Protein AF-A0A8J4FA69-F1 (afdb_monomer_lite)

Secondary structure (DSSP, 8-state):
-------------------------------GGGTTTT--EEE-TT---SS--GGGGG-TT--EEEEEHHHHHHSPTTHHHHHHHH-TT--EEEEE-SS--HHHHHHHHHHHHHHHTSTT-EEEEE--

Sequence (128 aa):
GNGAASGTGCGAGGGAGGGAGGGAGGGAGGSFSLFSDGLQVLNIAMNRFTMWPQGLLSCTQLRELVVGELLVARAAEGDIERCLGALPRLQRFAVCGDSFEPSAVRNLMALQRAVADKRGLRVDVTGF

pLDDT: mean 73.57, std 20.99, range [33.84, 93.38]

Radius of gyration: 21.73 Å; chains: 1; bounding box: 50×70×35 Å

Organism: NCBI:txid51714

Foldseek 3Di:
DDDDDDDDDDDDDDDDDDDDPDDPPDDPQPQCVVVQVPAAEDAPQPPPDQEARPNLLSNQNYAYYEHELNHLLNYDVCNVLSSVVSHLNHQEYEYEYADHDPSSVVSVVVVVVSCVPPPRHDYHYDYD

Structure (mmCIF, N/CA/C/O backbone):
data_AF-A0A8J4FA69-F1
#
_entry.id   AF-A0A8J4FA69-F1
#
loop_
_atom_site.group_PDB
_atom_site.id
_atom_site.type_symbol
_atom_site.label_atom_id
_atom_site.label_alt_id
_atom_site.label_comp_id
_atom_site.label_asym_id
_atom_site.label_entity_id
_atom_site.label_seq_id
_atom_site.pdbx_PDB_ins_code
_atom_site.Cartn_x
_atom_site.Cartn_y
_atom_site.Cartn_z
_atom_site.occupancy
_atom_site.B_iso_or_equiv
_atom_site.auth_seq_id
_atom_site.auth_comp_id
_atom_site.auth_asym_id
_atom_site.auth_atom_id
_atom_site.pdbx_PDB_model_num
ATOM 1 N N . GLY A 1 1 ? 31.111 47.942 18.225 1.00 43.12 1 GLY A N 1
ATOM 2 C CA . GLY A 1 1 ? 29.692 47.780 18.568 1.00 43.12 1 GLY A CA 1
ATOM 3 C C . GLY A 1 1 ? 29.009 49.095 18.312 1.00 43.12 1 GLY A C 1
ATOM 4 O O . GLY A 1 1 ? 29.472 50.086 18.845 1.00 43.12 1 GLY A O 1
ATOM 5 N N . ASN A 1 2 ? 27.986 49.101 17.467 1.00 38.72 2 ASN A N 1
ATOM 6 C CA . ASN A 1 2 ? 27.087 50.233 17.288 1.00 38.72 2 ASN A CA 1
ATOM 7 C C . ASN A 1 2 ? 25.682 49.653 17.250 1.00 38.72 2 ASN A C 1
ATOM 9 O O . ASN A 1 2 ? 25.382 48.793 16.425 1.00 38.72 2 ASN A O 1
ATOM 13 N N . GLY A 1 3 ? 24.870 50.084 18.202 1.00 38.03 3 GLY A N 1
ATOM 14 C CA . GLY A 1 3 ? 23.450 49.819 18.249 1.00 38.03 3 GLY A CA 1
ATOM 15 C C . GLY A 1 3 ? 22.690 51.134 18.328 1.00 38.03 3 GLY A C 1
ATOM 16 O O . GLY A 1 3 ? 23.240 52.142 18.769 1.00 38.03 3 GLY A O 1
ATOM 17 N N . ALA A 1 4 ? 21.417 51.020 17.956 1.00 44.06 4 ALA A N 1
ATOM 18 C CA . ALA A 1 4 ? 20.251 51.769 18.416 1.00 44.06 4 ALA A CA 1
ATOM 19 C C . ALA A 1 4 ? 19.460 52.543 17.349 1.00 44.06 4 ALA A C 1
ATOM 21 O O . ALA A 1 4 ? 19.985 53.361 16.601 1.00 44.06 4 ALA A O 1
ATOM 22 N N . ALA A 1 5 ? 18.149 52.309 17.490 1.00 41.44 5 ALA A N 1
ATOM 23 C CA . ALA A 1 5 ? 16.976 53.085 17.103 1.00 41.44 5 ALA A CA 1
ATOM 24 C C . ALA A 1 5 ? 16.496 52.988 15.649 1.00 41.44 5 ALA A C 1
ATOM 26 O O . ALA A 1 5 ? 17.291 52.977 14.724 1.00 41.44 5 ALA A O 1
ATOM 27 N N . SER A 1 6 ? 15.200 53.021 15.336 1.00 43.47 6 SER A N 1
ATOM 28 C CA . SER A 1 6 ? 13.898 52.858 16.023 1.00 43.47 6 SER A CA 1
ATOM 29 C C . SER A 1 6 ? 12.883 53.410 15.008 1.00 43.47 6 SER A C 1
ATOM 31 O O . SER A 1 6 ? 13.181 54.431 14.390 1.00 43.47 6 SER A O 1
ATOM 33 N N . GLY A 1 7 ? 11.693 52.819 14.855 1.00 35.34 7 GLY A N 1
ATOM 34 C CA . GLY A 1 7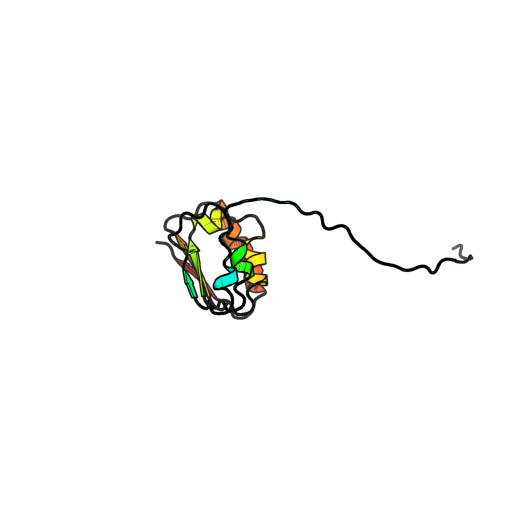 ? 10.583 53.528 14.200 1.00 35.34 7 GLY A CA 1
ATOM 35 C C . GLY A 1 7 ? 9.506 52.664 13.539 1.00 35.34 7 GLY A C 1
ATOM 36 O O . GLY A 1 7 ? 9.672 52.264 12.396 1.00 35.34 7 GLY A O 1
ATOM 37 N N . THR A 1 8 ? 8.427 52.402 14.293 1.00 37.41 8 THR A N 1
ATOM 38 C CA . THR A 1 8 ? 6.984 52.547 13.941 1.00 37.41 8 THR A CA 1
ATOM 39 C C . THR A 1 8 ? 6.581 52.414 12.457 1.00 37.41 8 THR A C 1
ATOM 41 O O . THR A 1 8 ? 7.052 53.174 11.629 1.00 37.41 8 THR A O 1
ATOM 44 N N . GLY A 1 9 ? 5.669 51.546 12.001 1.00 37.00 9 GLY A N 1
ATOM 45 C CA . GLY A 1 9 ? 4.395 51.068 12.556 1.00 37.00 9 GLY A CA 1
ATOM 46 C C . GLY A 1 9 ? 3.230 51.561 11.672 1.00 37.00 9 GLY A C 1
ATOM 47 O O . GLY A 1 9 ? 3.136 52.764 11.480 1.00 37.00 9 GLY A O 1
ATOM 48 N N . CYS A 1 10 ? 2.374 50.674 11.132 1.00 34.84 10 CYS A N 1
ATOM 49 C CA . CYS A 1 10 ? 0.944 50.892 10.790 1.00 34.84 10 CYS A CA 1
ATOM 50 C C . CYS A 1 10 ? 0.347 49.713 9.983 1.00 34.84 10 CYS A C 1
ATOM 52 O O . CYS A 1 10 ? 1.007 49.162 9.110 1.00 34.84 10 CYS A O 1
ATOM 54 N N . GLY A 1 11 ? -0.925 49.371 10.249 1.00 37.50 11 GLY A N 1
ATOM 55 C CA . GLY A 1 11 ? -1.792 48.654 9.299 1.00 37.50 11 GLY A CA 1
ATOM 56 C C . GLY A 1 11 ? -2.504 47.401 9.820 1.00 37.50 11 GLY A C 1
ATOM 57 O O . GLY A 1 11 ? -2.045 46.287 9.600 1.00 37.50 11 GLY A O 1
ATOM 58 N N . ALA A 1 12 ? -3.668 47.583 10.446 1.00 45.06 12 ALA A N 1
ATOM 59 C CA . ALA A 1 12 ? -4.699 46.551 10.565 1.00 45.06 12 ALA A CA 1
ATOM 60 C C . ALA A 1 12 ? -5.542 46.505 9.272 1.00 45.06 12 ALA A C 1
ATOM 62 O O . ALA A 1 12 ? -5.817 47.557 8.698 1.00 45.06 12 ALA A O 1
ATOM 63 N N . GLY A 1 13 ? -6.008 45.326 8.847 1.00 34.66 13 GLY A N 1
ATOM 64 C CA . GLY A 1 13 ? -6.992 45.188 7.763 1.00 34.66 13 GLY A CA 1
ATOM 65 C C . GLY A 1 13 ? -7.145 43.737 7.306 1.00 34.66 13 GLY A C 1
ATOM 66 O O . GLY A 1 13 ? -6.179 43.135 6.857 1.00 34.66 13 GLY A O 1
ATOM 67 N N . GLY A 1 14 ? -8.328 43.150 7.504 1.00 33.84 14 GLY A N 1
ATOM 68 C CA . GLY A 1 14 ? -8.575 41.715 7.344 1.00 33.84 14 GLY A CA 1
ATOM 69 C C . GLY A 1 14 ? -9.049 41.256 5.962 1.00 33.84 14 GLY A C 1
ATOM 70 O O . GLY A 1 14 ? -8.981 41.987 4.984 1.00 33.84 14 GLY A O 1
ATOM 71 N N . GLY A 1 15 ? -9.619 40.045 5.948 1.00 34.16 15 GLY A N 1
ATOM 72 C CA . GLY A 1 15 ? -10.626 39.633 4.965 1.00 34.16 15 GLY A CA 1
ATOM 73 C C . GLY A 1 15 ? -10.165 38.725 3.821 1.00 34.16 15 GLY A C 1
ATOM 74 O O . GLY A 1 15 ? -9.673 39.195 2.811 1.00 34.16 15 GLY A O 1
ATOM 75 N N . ALA A 1 16 ? -10.436 37.428 4.005 1.00 40.03 16 ALA A N 1
ATOM 76 C CA . ALA A 1 16 ? -11.026 36.470 3.061 1.00 40.03 16 ALA A CA 1
ATOM 77 C C . ALA A 1 16 ? -10.589 36.415 1.575 1.00 40.03 16 ALA A C 1
ATOM 79 O O . ALA A 1 16 ? -10.842 37.322 0.795 1.00 40.03 16 ALA A O 1
ATOM 80 N N . GLY A 1 17 ? -10.246 35.191 1.151 1.00 38.19 17 GLY A N 1
ATOM 81 C CA . GLY A 1 17 ? -11.028 34.52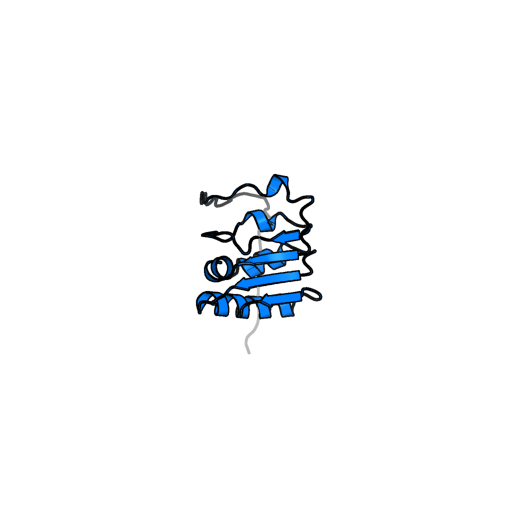7 0.102 1.00 38.19 17 GLY A CA 1
ATOM 82 C C . GLY A 1 17 ? -10.333 34.239 -1.230 1.00 38.19 17 GLY A C 1
ATOM 83 O O . GLY A 1 17 ? -10.019 35.145 -1.985 1.00 38.19 17 GLY A O 1
ATOM 84 N N . GLY A 1 18 ? -10.283 32.947 -1.571 1.00 35.00 18 GLY A N 1
ATOM 85 C CA . GLY A 1 18 ? -10.682 32.480 -2.902 1.00 35.00 18 GL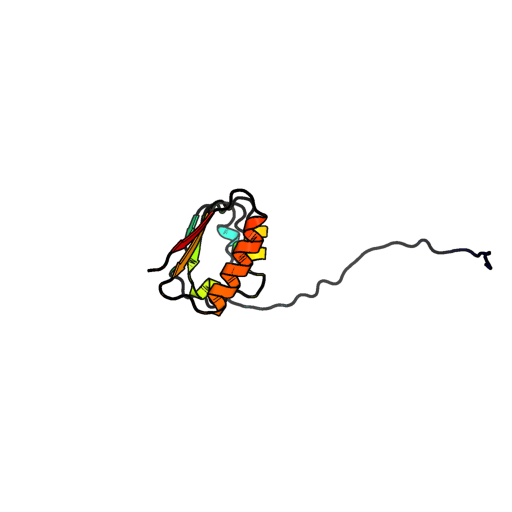Y A CA 1
ATOM 86 C C . GLY A 1 18 ? -9.589 32.347 -3.961 1.00 35.00 18 GLY A C 1
ATOM 87 O O . GLY A 1 18 ? -9.027 33.326 -4.432 1.00 35.00 18 GLY A O 1
ATOM 88 N N . GLY A 1 19 ? -9.378 31.114 -4.424 1.00 35.84 19 GLY A N 1
ATOM 89 C CA . GLY A 1 19 ? -8.621 30.857 -5.647 1.00 35.84 19 GLY A CA 1
ATOM 90 C C . GLY A 1 19 ? -8.270 29.393 -5.853 1.00 35.84 19 GLY A C 1
ATOM 91 O O . GLY A 1 19 ? -7.101 29.060 -6.002 1.00 35.84 19 GLY A O 1
ATOM 92 N N . ALA A 1 20 ? -9.271 28.510 -5.811 1.00 40.06 20 ALA A N 1
ATOM 93 C CA . ALA A 1 20 ? -9.114 27.101 -6.152 1.00 40.06 20 ALA A CA 1
ATOM 94 C C . ALA A 1 20 ? -8.642 26.955 -7.612 1.00 40.06 20 ALA A C 1
ATOM 96 O O . ALA A 1 20 ? -9.397 27.219 -8.547 1.00 40.06 20 ALA A O 1
ATOM 97 N N . GLY A 1 21 ? -7.398 26.516 -7.806 1.00 36.06 21 GLY A N 1
ATOM 98 C CA . GLY A 1 21 ? -6.897 26.046 -9.095 1.00 36.06 21 GLY A CA 1
ATOM 99 C C . GLY A 1 21 ? -7.484 24.672 -9.401 1.00 36.06 21 GLY A C 1
ATOM 100 O O . GLY A 1 21 ? -6.899 23.650 -9.055 1.00 36.06 21 GLY A O 1
ATOM 101 N N . GLY A 1 22 ? -8.671 24.655 -10.007 1.00 41.50 22 GLY A N 1
ATOM 102 C CA . GLY A 1 22 ? -9.308 23.453 -10.532 1.00 41.50 22 GLY A CA 1
ATOM 103 C C . GLY A 1 22 ? -8.568 22.939 -11.764 1.00 41.50 22 GLY A C 1
ATOM 104 O O . GLY A 1 22 ? -8.824 23.381 -12.879 1.00 41.50 22 GLY A O 1
ATOM 105 N N . GLY A 1 23 ? -7.659 21.987 -11.563 1.00 37.69 23 GLY A N 1
ATOM 106 C CA . GLY A 1 23 ? -7.127 21.142 -12.628 1.00 37.69 23 GLY A CA 1
ATOM 107 C C . GLY A 1 23 ? -8.068 19.966 -12.874 1.00 37.69 23 GLY A C 1
ATOM 108 O O . GLY A 1 23 ? -7.989 18.952 -12.184 1.00 37.69 23 GLY A O 1
ATOM 109 N N . ALA A 1 24 ? -8.970 20.101 -13.846 1.00 41.72 24 ALA A N 1
ATOM 110 C CA . ALA A 1 24 ? -9.805 19.012 -14.341 1.00 41.72 24 ALA A CA 1
ATOM 111 C C . ALA A 1 24 ? -8.955 18.030 -15.170 1.00 41.72 24 ALA A C 1
ATOM 113 O O . ALA A 1 24 ? -8.868 18.129 -16.390 1.00 41.72 24 ALA A O 1
ATOM 114 N N . GLY A 1 25 ? -8.310 17.081 -14.492 1.00 36.34 25 GLY A N 1
ATOM 115 C CA . GLY A 1 25 ? -7.733 15.886 -15.102 1.00 36.34 25 GLY A CA 1
ATOM 116 C C . GLY A 1 25 ? -8.767 14.765 -15.114 1.00 36.34 25 GLY A C 1
ATOM 117 O O . GLY A 1 25 ? -8.858 13.991 -14.165 1.00 36.34 25 GLY A O 1
ATOM 118 N N . GLY A 1 26 ? -9.581 14.700 -16.169 1.00 40.78 26 GLY A N 1
ATOM 119 C CA . GLY A 1 26 ? -10.490 13.584 -16.413 1.00 40.78 26 GLY A CA 1
ATOM 120 C C . GLY A 1 26 ? -9.702 12.315 -16.730 1.00 40.78 26 GLY A C 1
ATOM 121 O O . GLY A 1 26 ? -9.211 12.148 -17.841 1.00 40.78 26 GLY A O 1
ATOM 122 N N . GLY A 1 27 ? -9.581 11.418 -15.756 1.00 37.44 27 GLY A N 1
ATOM 123 C CA . GLY A 1 27 ? -8.985 10.099 -15.939 1.00 37.44 27 GLY A CA 1
ATOM 124 C C . GLY A 1 27 ? -9.773 9.073 -15.146 1.00 37.44 27 GLY A C 1
ATOM 125 O O . GLY A 1 27 ? -9.599 8.999 -13.939 1.00 37.44 27 GLY A O 1
ATOM 126 N N . ALA A 1 28 ? -10.680 8.359 -15.826 1.00 39.38 28 ALA A N 1
ATOM 127 C CA . ALA A 1 28 ? -11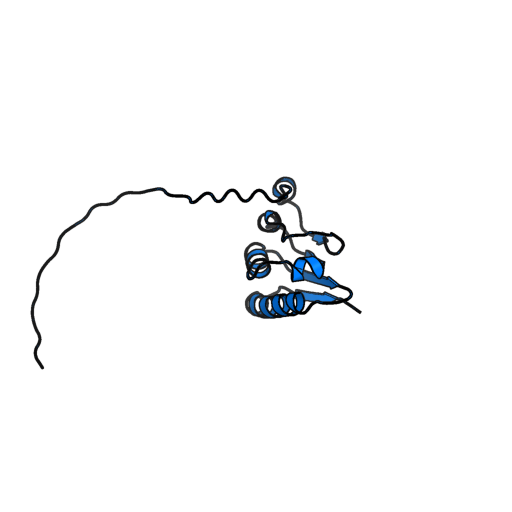.324 7.097 -15.431 1.00 39.38 28 ALA A CA 1
ATOM 128 C C . ALA A 1 28 ? -11.456 6.825 -13.911 1.00 39.38 28 ALA A C 1
ATOM 130 O O . ALA A 1 28 ? -11.128 5.747 -13.422 1.00 39.38 28 ALA A O 1
ATOM 131 N N . GLY A 1 29 ? -11.928 7.805 -13.142 1.00 40.47 29 GLY A N 1
ATOM 132 C CA . GLY A 1 29 ? -12.103 7.697 -11.700 1.00 40.47 29 GLY A CA 1
ATOM 133 C C . GLY A 1 29 ? -13.512 7.223 -11.407 1.00 40.47 29 GLY A C 1
ATOM 134 O O . GLY A 1 29 ? -14.364 8.040 -11.071 1.00 40.47 29 GLY A O 1
ATOM 135 N N . GLY A 1 30 ? -13.777 5.925 -11.575 1.00 48.66 30 GLY A N 1
ATOM 136 C CA . GLY A 1 30 ? -15.013 5.332 -11.069 1.00 48.66 30 GLY A CA 1
ATOM 137 C C . GLY A 1 30 ? -15.187 5.747 -9.607 1.00 48.66 30 GLY A C 1
ATOM 138 O O . GLY A 1 30 ? -14.299 5.513 -8.787 1.00 48.66 30 GLY A O 1
ATOM 139 N N . SER A 1 31 ? -16.272 6.457 -9.303 1.00 52.19 31 SER A N 1
ATOM 140 C CA . SER A 1 31 ? -16.540 6.992 -7.973 1.00 52.19 31 SER A CA 1
ATOM 141 C C . SER A 1 31 ? -16.694 5.849 -6.970 1.00 52.19 31 SER A C 1
ATOM 143 O O . SER A 1 31 ? -17.774 5.288 -6.807 1.00 52.19 31 SER A O 1
ATOM 145 N N . PHE A 1 32 ? -15.617 5.529 -6.249 1.00 55.31 32 PHE A N 1
ATOM 146 C CA . PHE A 1 32 ? -15.659 4.646 -5.078 1.00 55.31 32 PHE A CA 1
ATOM 147 C C . PHE A 1 32 ? -16.497 5.240 -3.927 1.00 55.31 32 PHE A C 1
ATOM 149 O O . PHE A 1 32 ? -16.754 4.556 -2.940 1.00 55.31 32 PHE A O 1
ATOM 156 N N . SER A 1 33 ? -16.978 6.480 -4.076 1.00 55.38 33 SER A N 1
ATOM 157 C CA . SER A 1 33 ? -17.821 7.223 -3.134 1.00 55.38 33 SER A CA 1
ATOM 158 C C . SER A 1 33 ? -19.098 6.484 -2.720 1.00 55.38 33 SER A C 1
ATOM 160 O O . SER A 1 33 ? -19.611 6.720 -1.635 1.00 55.38 33 SER A O 1
ATOM 162 N N . LEU A 1 34 ? -19.626 5.598 -3.573 1.00 56.22 34 LEU A N 1
ATOM 163 C CA . LEU A 1 34 ? -20.830 4.815 -3.261 1.00 56.22 34 LEU A CA 1
ATOM 164 C C . LEU A 1 34 ? -20.554 3.629 -2.324 1.00 56.22 34 LEU A C 1
ATOM 166 O O . LEU A 1 34 ? -21.472 3.139 -1.675 1.00 56.22 34 LEU A O 1
ATOM 170 N N . PHE A 1 35 ? -19.303 3.170 -2.242 1.00 60.25 35 PHE A N 1
ATOM 171 C CA . PHE A 1 35 ? -18.915 1.988 -1.464 1.00 60.25 35 PHE A CA 1
ATOM 172 C C . PHE A 1 35 ? -17.982 2.329 -0.293 1.00 60.25 35 PHE A C 1
ATOM 174 O O . PHE A 1 35 ? -17.703 1.476 0.550 1.00 60.25 35 PHE A O 1
ATOM 181 N N . SER A 1 36 ? -17.510 3.574 -0.210 1.00 63.94 36 SER A N 1
ATOM 182 C CA . SER A 1 36 ? -16.493 4.017 0.746 1.00 63.94 36 SER A CA 1
ATOM 183 C C . SER A 1 36 ? -16.890 3.891 2.217 1.00 63.94 36 SER A C 1
ATOM 185 O O . SER A 1 36 ? -16.008 3.683 3.049 1.00 63.94 36 SER A O 1
ATOM 187 N N . ASP A 1 37 ? -18.184 3.971 2.542 1.00 66.00 37 ASP A N 1
ATOM 188 C CA . ASP A 1 37 ? -18.666 3.931 3.933 1.00 66.00 37 ASP A CA 1
ATOM 189 C C . ASP A 1 37 ? -18.673 2.528 4.560 1.00 66.00 37 ASP A C 1
ATOM 191 O O . ASP A 1 37 ? -18.764 2.393 5.779 1.00 66.00 37 ASP A O 1
ATOM 195 N N . GLY A 1 38 ? -18.544 1.469 3.756 1.00 77.19 38 GLY A N 1
ATOM 196 C CA . GLY A 1 38 ? -18.599 0.085 4.246 1.00 77.19 38 GLY A CA 1
ATOM 197 C C . GLY A 1 38 ? -17.431 -0.798 3.822 1.00 77.19 38 GLY A C 1
ATOM 198 O O . GLY A 1 38 ? -17.304 -1.918 4.318 1.00 77.19 38 GLY A O 1
ATOM 199 N N . LEU A 1 39 ? -16.579 -0.329 2.910 1.00 84.50 39 LEU A N 1
ATOM 200 C CA . LEU A 1 39 ? -15.526 -1.154 2.333 1.00 84.50 39 LEU A CA 1
ATOM 201 C C . LEU A 1 39 ? -14.398 -1.386 3.345 1.00 84.50 39 LEU A C 1
ATOM 203 O O . LEU A 1 39 ? -13.638 -0.475 3.659 1.00 84.50 39 LEU A O 1
ATOM 207 N N . GLN A 1 40 ? -14.290 -2.618 3.845 1.00 90.50 40 GLN A N 1
ATOM 208 C CA . GLN A 1 40 ? -13.248 -3.021 4.799 1.00 90.50 40 GLN A CA 1
ATOM 209 C C . GLN A 1 40 ? -12.096 -3.776 4.138 1.00 90.50 40 GLN A C 1
ATOM 211 O O . GLN A 1 40 ? -10.953 -3.636 4.562 1.00 90.50 40 GLN A O 1
ATOM 216 N N . VAL A 1 41 ? -12.383 -4.570 3.111 1.00 91.38 41 VAL A N 1
ATOM 217 C CA . VAL A 1 41 ? -11.391 -5.379 2.401 1.00 91.38 41 VAL A CA 1
ATOM 218 C C . VAL A 1 41 ? -11.527 -5.079 0.921 1.00 91.38 41 VAL A C 1
ATOM 220 O O . VAL A 1 41 ? -12.616 -5.207 0.362 1.00 91.38 41 VAL A O 1
ATOM 223 N N . LEU A 1 42 ? -10.430 -4.674 0.293 1.00 89.94 42 LEU A N 1
ATOM 224 C CA . LEU A 1 42 ? -10.374 -4.428 -1.138 1.00 89.94 42 LEU A CA 1
ATOM 225 C C . LEU A 1 42 ? -9.186 -5.165 -1.732 1.00 89.94 42 LEU A C 1
ATOM 227 O O . LEU A 1 42 ? -8.038 -4.892 -1.390 1.00 89.94 42 LEU A O 1
ATOM 231 N N . ASN A 1 43 ? -9.476 -6.067 -2.661 1.00 90.31 43 ASN A N 1
ATOM 232 C CA . ASN A 1 43 ? -8.464 -6.740 -3.450 1.00 90.31 43 ASN A CA 1
ATOM 233 C C . ASN A 1 43 ? -8.586 -6.311 -4.909 1.00 90.31 43 ASN A C 1
ATOM 235 O O . ASN A 1 43 ? -9.577 -6.600 -5.577 1.00 90.31 43 ASN A O 1
ATOM 239 N N . ILE A 1 44 ? -7.559 -5.618 -5.387 1.00 87.94 44 ILE A N 1
ATOM 240 C CA . ILE A 1 44 ? -7.417 -5.194 -6.774 1.00 87.94 44 ILE A CA 1
ATOM 241 C C . ILE A 1 44 ? -6.122 -5.705 -7.413 1.00 87.94 44 ILE A C 1
ATOM 243 O O . ILE A 1 44 ? -5.698 -5.168 -8.434 1.00 87.94 44 ILE A O 1
ATOM 247 N N . ALA A 1 45 ? -5.525 -6.763 -6.854 1.00 85.62 45 ALA A N 1
ATOM 248 C CA . ALA A 1 45 ? -4.260 -7.336 -7.311 1.00 85.62 45 ALA A CA 1
ATOM 249 C C . ALA A 1 45 ? -4.235 -7.682 -8.803 1.00 85.62 45 ALA A C 1
ATOM 251 O O . ALA A 1 45 ? -3.264 -7.397 -9.494 1.00 85.62 45 ALA A O 1
ATOM 252 N N . MET A 1 46 ? -5.328 -8.254 -9.309 1.00 80.06 46 MET A N 1
ATOM 253 C CA . MET A 1 46 ? -5.413 -8.739 -10.689 1.00 80.06 46 MET A CA 1
ATOM 254 C C . MET A 1 46 ? -5.985 -7.715 -11.676 1.00 80.06 46 MET A C 1
ATOM 256 O O . MET A 1 46 ? -6.250 -8.045 -12.832 1.00 80.06 46 MET A O 1
ATOM 260 N N . ASN A 1 47 ? -6.205 -6.471 -11.246 1.00 78.88 47 ASN A N 1
ATOM 261 C CA . ASN A 1 47 ? -6.730 -5.450 -12.141 1.00 78.88 47 ASN A CA 1
ATOM 262 C C . ASN A 1 47 ? -5.612 -4.815 -12.965 1.00 78.88 47 ASN A C 1
ATOM 264 O O . ASN A 1 47 ? -4.562 -4.436 -12.452 1.00 78.88 47 ASN A O 1
ATOM 268 N N . ARG A 1 48 ? -5.885 -4.602 -14.255 1.00 76.00 48 ARG A N 1
ATOM 269 C CA . ARG A 1 48 ? -4.991 -3.880 -15.172 1.00 76.00 48 ARG A CA 1
ATOM 270 C C . ARG A 1 48 ? -5.172 -2.370 -15.052 1.00 76.00 48 ARG A C 1
ATOM 272 O O . ARG A 1 48 ? -5.372 -1.678 -16.050 1.00 76.00 48 ARG A O 1
ATOM 279 N N . PHE A 1 49 ? -5.151 -1.864 -13.823 1.00 77.69 49 PHE A N 1
ATOM 280 C CA . PHE A 1 49 ? -5.228 -0.430 -13.598 1.00 77.69 49 PHE A CA 1
ATOM 281 C C . PHE A 1 49 ? -4.009 0.246 -14.217 1.00 77.69 49 PHE A C 1
ATOM 283 O O . PHE A 1 49 ? -2.863 -0.114 -13.959 1.00 77.69 49 PHE A O 1
ATOM 290 N N . THR A 1 50 ? -4.272 1.232 -15.066 1.00 77.31 50 THR A N 1
ATOM 291 C CA . THR A 1 50 ? -3.222 2.017 -15.714 1.00 77.31 50 THR A CA 1
ATOM 292 C C . THR A 1 50 ? -2.719 3.151 -14.829 1.00 77.31 50 THR A C 1
ATOM 294 O O . THR A 1 50 ? -1.676 3.716 -15.139 1.00 77.31 50 THR A O 1
ATOM 297 N N . MET A 1 51 ? -3.448 3.475 -13.757 1.00 80.88 51 MET A N 1
ATOM 298 C CA . MET A 1 51 ? -3.192 4.586 -12.841 1.00 80.88 51 MET A CA 1
ATOM 299 C C . MET A 1 51 ? -3.727 4.279 -11.438 1.00 80.88 51 MET A C 1
ATOM 301 O O . MET A 1 51 ? -4.671 3.497 -11.294 1.00 80.88 51 MET A O 1
ATOM 305 N N . TRP A 1 52 ? -3.149 4.923 -10.419 1.00 83.94 52 TRP A N 1
ATOM 306 C CA . TRP A 1 52 ? -3.604 4.795 -9.036 1.00 83.94 52 TRP A CA 1
ATOM 307 C C . TRP A 1 52 ? -5.038 5.335 -8.875 1.00 83.94 52 TRP A C 1
ATOM 309 O O . TRP A 1 52 ? -5.290 6.505 -9.191 1.00 83.94 52 TRP A O 1
ATOM 319 N N . PRO A 1 53 ? -6.002 4.524 -8.398 1.00 82.56 53 PRO A N 1
ATOM 320 C CA . PRO A 1 53 ? -7.382 4.968 -8.279 1.00 82.56 53 PRO A CA 1
ATOM 321 C C . PRO A 1 53 ? -7.531 5.960 -7.121 1.00 82.56 53 PRO A C 1
ATOM 323 O O . PRO A 1 53 ? -7.540 5.589 -5.950 1.00 82.56 53 PRO A O 1
ATOM 326 N N . GLN A 1 54 ? -7.713 7.239 -7.459 1.00 81.75 54 GLN A N 1
ATOM 327 C CA . GLN A 1 54 ? -7.850 8.332 -6.486 1.00 81.75 54 GLN A CA 1
ATOM 328 C C . GLN A 1 54 ? -9.047 8.149 -5.538 1.00 81.75 54 GLN A C 1
ATOM 330 O O . GLN A 1 54 ? -9.019 8.622 -4.406 1.00 81.75 54 GLN A O 1
ATOM 335 N N . GLY A 1 55 ? -10.080 7.407 -5.951 1.00 81.94 55 GLY A N 1
ATOM 336 C CA . GLY A 1 55 ? -11.218 7.098 -5.082 1.00 81.94 55 GLY A CA 1
ATOM 337 C C . GLY A 1 55 ? -10.887 6.176 -3.899 1.00 81.94 55 GLY A C 1
ATOM 338 O O . GLY A 1 55 ? -11.665 6.141 -2.950 1.00 81.94 55 GLY A O 1
ATOM 339 N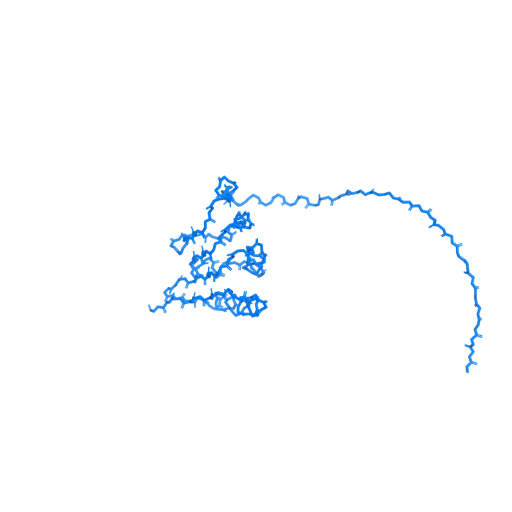 N . LEU A 1 56 ? -9.724 5.503 -3.885 1.00 83.19 56 LEU A N 1
ATOM 340 C CA . LEU A 1 56 ? -9.248 4.769 -2.701 1.00 83.19 56 LEU A CA 1
ATOM 341 C C . LEU A 1 56 ? -9.089 5.678 -1.483 1.00 83.19 56 LEU A C 1
ATOM 343 O O . LEU A 1 56 ? -9.282 5.231 -0.357 1.00 83.19 56 LEU A O 1
ATOM 347 N N . LEU A 1 57 ? -8.772 6.957 -1.705 1.00 84.62 57 LEU A N 1
ATOM 348 C CA . LEU A 1 57 ? -8.604 7.946 -0.640 1.00 84.62 57 LEU A CA 1
ATOM 349 C C . LEU A 1 57 ? -9.893 8.160 0.164 1.00 84.62 57 LEU A C 1
ATOM 351 O O . LEU A 1 57 ? -9.836 8.575 1.317 1.00 84.62 57 LEU A O 1
ATOM 355 N N . SER A 1 58 ? -11.055 7.865 -0.424 1.00 84.19 58 SER A N 1
ATOM 356 C CA . SER A 1 58 ? -12.352 8.002 0.239 1.00 84.19 58 SER A CA 1
ATOM 357 C C . SER A 1 58 ? -12.706 6.799 1.121 1.00 84.19 58 SER A C 1
ATOM 359 O O . SER A 1 58 ? -13.593 6.913 1.963 1.00 84.19 58 SER A O 1
ATOM 361 N N . CYS A 1 59 ? -12.027 5.654 0.984 1.00 87.00 59 CYS A N 1
ATOM 362 C CA . CYS A 1 59 ? -12.346 4.407 1.689 1.00 87.00 59 CYS A CA 1
ATOM 363 C C . CYS A 1 59 ? -11.846 4.395 3.147 1.00 87.00 59 CYS A C 1
ATOM 365 O O . CYS A 1 59 ? -11.074 3.531 3.546 1.00 87.00 59 CYS A O 1
ATOM 367 N N . THR A 1 60 ? -12.295 5.330 3.984 1.00 86.94 60 THR A N 1
ATOM 368 C CA . THR A 1 60 ? -11.790 5.510 5.365 1.00 86.94 60 THR A CA 1
ATOM 369 C C . THR A 1 60 ? -11.970 4.293 6.288 1.00 86.94 60 THR A C 1
ATOM 371 O O . THR A 1 60 ? -11.271 4.173 7.299 1.00 86.94 60 THR A O 1
ATOM 374 N N . GLN A 1 61 ? -12.881 3.377 5.942 1.00 89.38 61 GLN A N 1
ATOM 375 C CA . GLN A 1 61 ? -13.150 2.137 6.679 1.00 89.38 61 GLN A CA 1
ATOM 376 C C . GLN A 1 61 ? -12.267 0.954 6.263 1.00 89.38 61 GLN A C 1
ATOM 378 O O . GLN A 1 61 ? -12.360 -0.115 6.876 1.00 89.38 61 GLN A O 1
ATOM 383 N N . LEU A 1 62 ? -11.402 1.135 5.262 1.00 91.25 62 LEU A N 1
ATOM 384 C CA . LEU A 1 62 ? -10.583 0.063 4.718 1.00 91.25 62 LEU A CA 1
ATOM 385 C C . LEU A 1 62 ? -9.565 -0.427 5.752 1.00 91.25 62 LEU A C 1
ATOM 387 O O . LEU A 1 62 ? -8.805 0.353 6.324 1.00 91.25 62 LEU A O 1
ATOM 391 N N . ARG A 1 63 ? -9.555 -1.741 5.972 1.00 92.69 63 ARG A N 1
ATOM 392 C CA . ARG A 1 63 ? -8.649 -2.469 6.868 1.00 92.69 63 ARG A CA 1
ATOM 393 C C . ARG A 1 63 ? -7.608 -3.261 6.098 1.00 92.69 63 ARG A C 1
ATOM 395 O O . ARG A 1 63 ? -6.466 -3.332 6.545 1.00 92.69 63 ARG A O 1
ATOM 402 N N . GLU A 1 64 ? -7.993 -3.816 4.956 1.00 93.38 64 GLU A N 1
ATOM 403 C CA . GLU A 1 64 ? -7.123 -4.616 4.104 1.00 93.38 64 GLU A CA 1
ATOM 404 C C . GLU A 1 64 ? -7.180 -4.116 2.663 1.00 93.38 64 GLU A C 1
ATOM 406 O O . GLU A 1 64 ? -8.255 -4.008 2.069 1.00 93.38 64 GLU A O 1
ATOM 411 N N . LEU A 1 65 ? -6.008 -3.806 2.116 1.00 92.25 65 LEU A N 1
ATOM 412 C CA . LEU A 1 65 ? -5.827 -3.381 0.735 1.00 92.25 65 LEU A CA 1
ATOM 413 C C . LEU A 1 65 ? -4.806 -4.293 0.070 1.00 92.25 65 LEU A C 1
ATOM 415 O O . LEU A 1 65 ? -3.647 -4.312 0.474 1.00 92.25 65 LEU A O 1
ATOM 419 N N . VAL A 1 66 ? -5.232 -5.020 -0.955 1.00 92.06 66 VAL A N 1
ATOM 420 C CA . VAL A 1 66 ? -4.360 -5.856 -1.780 1.00 92.06 66 VAL A CA 1
ATOM 421 C C . VAL A 1 66 ? -4.267 -5.233 -3.167 1.00 92.06 66 VAL A C 1
ATOM 423 O O . VAL A 1 66 ? -5.288 -5.030 -3.826 1.00 92.06 66 VAL A O 1
ATOM 426 N N . VAL A 1 67 ? -3.055 -4.917 -3.613 1.00 92.12 67 VAL A N 1
ATOM 427 C CA . VAL A 1 67 ? -2.781 -4.294 -4.915 1.00 92.12 67 VAL A CA 1
ATOM 428 C C . VAL A 1 67 ? -1.800 -5.122 -5.733 1.00 92.12 67 VAL A C 1
ATOM 430 O O . VAL A 1 67 ? -1.055 -5.937 -5.197 1.00 92.12 67 VAL A O 1
ATOM 433 N N . GLY A 1 68 ? -1.822 -4.924 -7.048 1.00 90.56 68 GLY A N 1
ATOM 434 C CA . GLY A 1 68 ? -0.938 -5.628 -7.972 1.00 90.56 68 GLY A CA 1
ATOM 435 C C . GLY A 1 68 ? 0.377 -4.881 -8.157 1.00 90.56 68 GLY A C 1
ATOM 436 O O . GLY A 1 68 ? 0.404 -3.651 -8.061 1.00 90.56 68 GLY A O 1
ATOM 437 N N . GLU A 1 69 ? 1.449 -5.595 -8.498 1.00 88.38 69 GLU A N 1
ATOM 438 C CA . GLU A 1 69 ? 2.764 -5.007 -8.791 1.00 88.38 69 GLU A CA 1
ATOM 439 C C . GLU A 1 69 ? 2.685 -3.900 -9.845 1.00 88.38 69 GLU A C 1
ATOM 441 O O . GLU A 1 69 ? 3.320 -2.863 -9.691 1.00 88.38 69 GLU A O 1
ATOM 446 N N . LEU A 1 70 ? 1.857 -4.079 -10.881 1.00 87.00 70 LEU A N 1
ATOM 447 C CA . LEU A 1 70 ? 1.740 -3.135 -11.990 1.00 87.00 70 LEU A CA 1
ATOM 448 C C . LEU A 1 70 ? 1.126 -1.817 -11.528 1.00 87.00 70 LEU A C 1
ATOM 450 O O . LEU A 1 70 ? 1.511 -0.749 -12.000 1.00 87.00 70 LEU A O 1
ATOM 454 N N . LEU A 1 71 ? 0.187 -1.888 -10.584 1.00 89.06 71 LEU A N 1
ATOM 455 C CA . LEU A 1 71 ? -0.414 -0.702 -9.996 1.00 89.06 71 LEU A CA 1
ATOM 456 C C . LEU A 1 71 ? 0.601 0.043 -9.127 1.00 89.06 71 LEU A C 1
ATOM 458 O O . LEU A 1 71 ? 0.662 1.267 -9.178 1.00 89.06 71 LEU A O 1
ATOM 462 N N . VAL A 1 72 ? 1.428 -0.692 -8.379 1.00 88.94 72 VAL A N 1
ATOM 463 C CA . VAL A 1 72 ? 2.515 -0.116 -7.577 1.00 88.94 72 VAL A CA 1
ATOM 464 C C . VAL A 1 72 ? 3.600 0.486 -8.468 1.00 88.94 72 VAL A C 1
ATOM 466 O O . VAL A 1 72 ? 4.059 1.587 -8.187 1.00 88.94 72 VAL A O 1
ATOM 469 N N . ALA A 1 73 ? 3.972 -0.173 -9.567 1.00 88.81 73 ALA A N 1
ATOM 470 C CA . ALA A 1 73 ? 4.957 0.315 -10.534 1.00 88.81 73 ALA A CA 1
ATOM 471 C C . ALA A 1 73 ? 4.527 1.626 -11.205 1.00 88.81 73 ALA A C 1
ATOM 473 O O . ALA A 1 73 ? 5.365 2.470 -11.518 1.00 88.81 73 ALA A O 1
ATOM 474 N N . ARG A 1 74 ? 3.218 1.778 -11.438 1.00 88.12 74 ARG A N 1
ATOM 475 C CA . ARG A 1 74 ? 2.610 2.929 -12.121 1.00 88.12 74 ARG A CA 1
ATOM 476 C C . ARG A 1 74 ? 2.090 4.009 -11.180 1.00 88.12 74 ARG A C 1
ATOM 478 O O . ARG A 1 74 ? 1.630 5.043 -11.662 1.00 88.12 74 ARG A O 1
ATOM 485 N N . ALA A 1 75 ? 2.119 3.774 -9.872 1.00 88.12 75 ALA A N 1
ATOM 486 C CA . ALA A 1 75 ? 1.778 4.794 -8.895 1.00 88.12 75 ALA A CA 1
ATOM 487 C C . ALA A 1 75 ? 2.746 5.973 -9.046 1.00 88.12 75 ALA A C 1
ATOM 489 O O . ALA A 1 75 ? 3.958 5.766 -9.180 1.00 88.12 75 ALA A O 1
ATOM 490 N N . ALA A 1 76 ? 2.218 7.199 -9.038 1.00 87.94 76 ALA A N 1
ATOM 491 C CA . ALA A 1 76 ? 3.083 8.363 -9.000 1.00 87.94 76 ALA A CA 1
ATOM 492 C C . ALA A 1 76 ? 3.805 8.417 -7.648 1.00 87.94 76 ALA A C 1
ATOM 494 O O . ALA A 1 76 ? 3.356 7.848 -6.649 1.00 87.94 76 ALA A O 1
ATOM 495 N N . GLU A 1 77 ? 4.934 9.116 -7.614 1.00 84.38 77 GLU A N 1
ATOM 496 C CA . GLU A 1 77 ? 5.672 9.338 -6.374 1.00 84.38 77 GLU A CA 1
ATOM 497 C C . GLU A 1 77 ? 4.759 10.016 -5.338 1.00 84.38 77 GLU A C 1
ATOM 499 O O . GLU A 1 77 ? 4.149 11.051 -5.614 1.00 84.38 77 GLU A O 1
ATOM 504 N N . GLY A 1 78 ? 4.622 9.413 -4.155 1.00 85.19 78 GLY A N 1
ATOM 505 C CA . GLY A 1 78 ? 3.743 9.921 -3.104 1.00 85.19 78 GLY A CA 1
ATOM 506 C C . GLY A 1 78 ? 2.292 9.427 -3.156 1.00 85.19 78 GLY A C 1
ATOM 507 O O . GLY A 1 78 ? 1.563 9.662 -2.191 1.00 85.19 78 GLY A O 1
ATOM 508 N N . ASP A 1 79 ? 1.827 8.771 -4.230 1.00 89.31 79 ASP A N 1
ATOM 509 C CA . ASP A 1 79 ? 0.426 8.319 -4.326 1.00 89.31 79 ASP A CA 1
ATOM 510 C C . ASP A 1 79 ? 0.105 7.254 -3.275 1.00 89.31 79 ASP A C 1
ATOM 512 O O . ASP A 1 79 ? -0.947 7.298 -2.626 1.00 89.31 79 ASP A O 1
ATOM 516 N N . ILE A 1 80 ? 1.020 6.302 -3.084 1.00 88.38 80 ILE A N 1
ATOM 517 C CA . ILE A 1 80 ? 0.825 5.198 -2.145 1.00 88.38 80 ILE A CA 1
ATOM 518 C C . ILE A 1 80 ? 0.897 5.732 -0.714 1.00 88.38 80 ILE A C 1
ATOM 520 O O . ILE A 1 80 ? 0.047 5.409 0.110 1.00 88.38 80 ILE A O 1
ATOM 524 N N . GLU A 1 81 ? 1.850 6.614 -0.426 1.00 89.12 81 GLU A N 1
ATOM 525 C CA . GLU A 1 81 ? 2.023 7.272 0.867 1.00 89.12 81 GLU A CA 1
ATOM 526 C C . GLU A 1 81 ? 0.806 8.127 1.219 1.00 89.12 81 GLU A C 1
ATOM 528 O O . GLU A 1 81 ? 0.278 8.036 2.330 1.00 89.12 81 GLU A O 1
ATOM 533 N N . ARG A 1 82 ? 0.301 8.907 0.256 1.00 88.62 82 ARG A N 1
ATOM 534 C CA . ARG A 1 82 ? -0.934 9.682 0.410 1.00 88.62 82 ARG A CA 1
ATOM 535 C C . ARG A 1 82 ? -2.122 8.762 0.664 1.00 88.62 82 ARG A C 1
ATOM 537 O O . ARG A 1 82 ? -2.945 9.065 1.526 1.00 88.62 82 ARG A O 1
ATOM 544 N N . CYS A 1 83 ? -2.201 7.635 -0.041 1.00 88.19 83 CYS A N 1
ATOM 545 C CA . CYS A 1 83 ? -3.248 6.645 0.168 1.00 88.19 83 CYS A CA 1
ATOM 546 C C . CYS A 1 83 ? -3.191 6.042 1.568 1.00 88.19 83 CYS A C 1
ATOM 548 O O . CYS A 1 83 ? -4.187 6.054 2.285 1.00 88.19 83 CYS A O 1
ATOM 550 N N . LEU A 1 84 ? -2.018 5.613 2.022 1.00 88.06 84 LEU A N 1
ATOM 551 C CA . LEU A 1 84 ? -1.850 5.127 3.383 1.00 88.06 84 LEU A CA 1
ATOM 552 C C . LEU A 1 84 ? -2.157 6.201 4.429 1.00 88.06 84 LEU A C 1
ATOM 554 O O . LEU A 1 84 ? -2.761 5.880 5.452 1.00 88.06 84 LEU A O 1
ATOM 558 N N . GLY A 1 85 ? -1.781 7.458 4.195 1.00 88.06 85 GLY A N 1
ATOM 559 C CA . GLY A 1 85 ? -2.114 8.577 5.078 1.00 88.06 85 GLY A CA 1
ATOM 560 C C . GLY A 1 85 ? -3.621 8.831 5.172 1.00 88.06 85 GLY A C 1
ATOM 561 O O . GLY A 1 85 ? -4.133 9.103 6.256 1.00 88.06 85 GLY A O 1
ATOM 562 N N . ALA A 1 86 ? -4.345 8.669 4.062 1.00 88.19 86 ALA A N 1
ATOM 563 C CA . ALA A 1 86 ? -5.795 8.851 3.989 1.00 88.19 86 ALA A CA 1
ATOM 564 C C . ALA A 1 86 ? -6.607 7.686 4.588 1.00 88.19 86 ALA A C 1
ATOM 566 O O . ALA A 1 86 ? -7.798 7.841 4.851 1.00 88.19 86 ALA A O 1
ATOM 567 N N . LEU A 1 87 ? -5.983 6.525 4.821 1.00 89.38 87 LEU A N 1
ATOM 568 C CA . LEU A 1 87 ? -6.639 5.310 5.310 1.00 89.38 87 LEU A CA 1
ATOM 569 C C . LEU A 1 87 ? -6.282 5.035 6.785 1.00 89.38 87 LEU A C 1
ATOM 571 O O . LEU A 1 87 ? -5.416 4.199 7.072 1.00 89.38 87 LEU A O 1
ATOM 575 N N . PRO A 1 88 ? -6.926 5.701 7.764 1.00 88.38 88 PRO A N 1
ATOM 576 C CA . PRO A 1 88 ? -6.539 5.617 9.176 1.00 88.38 88 PRO A CA 1
ATOM 577 C C . PRO A 1 88 ? -6.770 4.231 9.792 1.00 88.38 88 PRO A C 1
ATOM 579 O O . PRO A 1 88 ? -6.127 3.886 10.779 1.00 88.38 88 PRO A O 1
ATOM 582 N N . ARG A 1 89 ? -7.680 3.433 9.220 1.00 90.56 89 ARG A N 1
ATOM 583 C CA . ARG A 1 89 ? -8.051 2.099 9.715 1.00 90.56 89 ARG A CA 1
ATOM 584 C C . ARG A 1 89 ? -7.322 0.953 9.020 1.00 90.56 89 ARG A C 1
ATOM 586 O O . ARG A 1 89 ? -7.572 -0.200 9.367 1.00 90.56 89 ARG A O 1
ATOM 593 N N . LEU A 1 90 ? -6.421 1.255 8.085 1.00 91.06 90 LEU A N 1
ATOM 594 C CA . LEU A 1 90 ? -5.704 0.229 7.342 1.00 91.06 90 LEU A CA 1
ATOM 595 C C . LEU A 1 90 ? -4.733 -0.515 8.260 1.00 91.06 90 LEU A C 1
ATOM 597 O O . LEU A 1 90 ? -3.837 0.088 8.851 1.00 91.06 90 LEU A O 1
ATOM 601 N N . GLN A 1 91 ? -4.921 -1.826 8.354 1.00 92.81 91 GLN A N 1
ATOM 602 C CA . GLN A 1 91 ? -4.124 -2.742 9.168 1.00 92.81 91 GLN A CA 1
ATOM 603 C C . GLN A 1 91 ? -3.230 -3.629 8.308 1.00 92.81 91 GLN A C 1
ATOM 605 O O . GLN A 1 91 ? -2.161 -4.035 8.756 1.00 92.81 91 GLN A O 1
ATOM 610 N N . ARG A 1 92 ? -3.652 -3.920 7.076 1.00 92.69 92 ARG A N 1
ATOM 611 C CA . ARG A 1 92 ? -2.922 -4.776 6.150 1.00 92.69 92 ARG A CA 1
ATOM 612 C C . ARG A 1 92 ? -2.868 -4.145 4.767 1.00 92.69 92 ARG A C 1
ATOM 614 O O . ARG A 1 92 ? -3.895 -3.783 4.198 1.00 92.69 92 ARG A O 1
ATOM 621 N N . PHE A 1 93 ? -1.664 -4.034 4.232 1.00 92.44 93 PHE A N 1
ATOM 622 C CA . PHE A 1 93 ? -1.405 -3.641 2.859 1.00 92.44 93 PHE A CA 1
ATOM 623 C C . PHE A 1 93 ? -0.592 -4.749 2.202 1.00 92.44 93 PHE A C 1
ATOM 625 O O . PHE A 1 93 ? 0.516 -5.037 2.641 1.00 92.44 93 PHE A O 1
ATOM 632 N N . ALA A 1 94 ? -1.145 -5.398 1.188 1.00 92.12 94 ALA A N 1
ATOM 633 C CA . ALA A 1 94 ? -0.476 -6.480 0.491 1.00 92.12 94 ALA A CA 1
ATOM 634 C C . ALA A 1 94 ? -0.203 -6.094 -0.963 1.00 92.12 94 ALA A C 1
ATOM 636 O O . ALA A 1 94 ? -1.060 -5.517 -1.633 1.00 92.12 94 ALA A O 1
ATOM 637 N N . VAL A 1 95 ? 0.986 -6.431 -1.452 1.00 90.94 95 VAL A N 1
ATOM 638 C CA . VAL A 1 95 ? 1.351 -6.283 -2.859 1.00 90.94 95 VAL A CA 1
ATOM 639 C C . VAL A 1 95 ? 1.586 -7.663 -3.444 1.00 90.94 95 VAL A C 1
ATOM 641 O O . VAL A 1 95 ? 2.446 -8.404 -2.970 1.00 90.94 95 VAL A O 1
ATOM 644 N N . CYS A 1 96 ? 0.809 -8.004 -4.465 1.00 90.38 96 CYS A N 1
ATOM 645 C CA . CYS A 1 96 ? 0.919 -9.263 -5.188 1.00 90.38 96 CYS A CA 1
ATOM 646 C C . CYS A 1 96 ? 1.538 -9.025 -6.563 1.00 90.38 96 CYS A C 1
ATOM 648 O O . CYS A 1 96 ? 1.112 -8.122 -7.286 1.00 90.38 96 CYS A O 1
ATOM 650 N N . GLY A 1 97 ? 2.516 -9.841 -6.928 1.00 86.00 97 GLY A N 1
ATOM 651 C CA . GLY A 1 97 ? 3.211 -9.724 -8.200 1.00 86.00 97 GLY A CA 1
ATOM 652 C C . GLY A 1 97 ? 4.069 -10.935 -8.498 1.00 86.00 97 GLY A C 1
ATOM 653 O O . GLY A 1 97 ? 4.578 -11.542 -7.566 1.00 86.00 97 GLY A O 1
ATOM 654 N N . ASP A 1 98 ? 4.247 -11.258 -9.771 1.00 83.81 98 ASP A N 1
ATOM 655 C CA . ASP A 1 98 ? 5.119 -12.352 -10.205 1.00 83.81 98 ASP A CA 1
ATOM 656 C C . ASP A 1 98 ? 6.512 -11.822 -10.608 1.00 83.81 98 ASP A C 1
ATOM 658 O O . ASP A 1 98 ? 7.491 -12.564 -10.631 1.00 83.81 98 ASP A O 1
ATOM 662 N N . SER A 1 99 ? 6.635 -10.526 -10.921 1.00 83.31 99 SER A N 1
ATOM 663 C CA . SER A 1 99 ? 7.883 -9.887 -11.340 1.00 83.31 99 SER A CA 1
ATOM 664 C C . SER A 1 99 ? 7.864 -8.376 -11.085 1.00 83.31 99 SER A C 1
ATOM 666 O O . SER A 1 99 ? 7.378 -7.576 -11.887 1.00 83.31 99 SER A O 1
ATOM 668 N N . PHE A 1 100 ? 8.518 -7.949 -10.006 1.00 84.38 100 PHE A N 1
ATOM 669 C CA . PHE A 1 100 ? 8.621 -6.533 -9.659 1.00 84.38 100 PHE A CA 1
ATOM 670 C C . PHE A 1 100 ? 9.588 -5.772 -10.578 1.00 84.38 100 PHE A C 1
ATOM 672 O O . PHE A 1 100 ? 10.803 -5.970 -10.536 1.00 84.38 100 PHE A O 1
ATOM 679 N N . GLU A 1 101 ? 9.061 -4.827 -11.358 1.00 88.56 101 GLU A N 1
ATOM 680 C CA . GLU A 1 101 ? 9.885 -3.869 -12.103 1.00 88.56 101 GLU A CA 1
ATOM 681 C C . GLU A 1 101 ? 10.683 -2.943 -11.157 1.00 88.56 101 GLU A C 1
ATOM 683 O O . GLU A 1 101 ? 10.241 -2.666 -10.036 1.00 88.56 101 GLU A O 1
ATOM 688 N N . PRO A 1 102 ? 11.818 -2.363 -11.599 1.00 87.00 102 PRO A N 1
ATOM 689 C CA . PRO A 1 102 ? 12.623 -1.455 -10.774 1.00 87.00 102 PRO A CA 1
ATOM 690 C C . PRO A 1 102 ? 11.830 -0.268 -10.204 1.00 87.00 102 PRO A C 1
ATOM 692 O O . PRO A 1 102 ? 12.080 0.171 -9.080 1.00 87.00 102 PRO A O 1
ATOM 695 N N . SER A 1 103 ? 10.850 0.232 -10.962 1.00 86.19 103 SER A N 1
ATOM 696 C CA . SER A 1 103 ? 9.934 1.288 -10.520 1.00 86.19 103 SER A CA 1
ATOM 697 C C . SER A 1 103 ? 9.056 0.829 -9.354 1.00 86.19 103 SER A C 1
ATOM 699 O O . SER A 1 103 ? 8.914 1.556 -8.372 1.00 86.19 103 SER A O 1
ATOM 701 N N . ALA A 1 104 ? 8.537 -0.404 -9.408 1.00 87.38 104 ALA A N 1
ATOM 702 C CA . ALA A 1 104 ? 7.762 -0.984 -8.314 1.00 87.38 104 ALA A CA 1
ATOM 703 C C . ALA A 1 104 ? 8.615 -1.112 -7.049 1.00 87.38 104 ALA A C 1
ATOM 705 O O . ALA A 1 104 ? 8.183 -0.705 -5.976 1.00 87.38 104 ALA A O 1
ATOM 706 N N . VAL A 1 105 ? 9.852 -1.602 -7.178 1.00 88.50 105 VAL A N 1
ATOM 707 C CA . VAL A 1 105 ? 10.785 -1.739 -6.047 1.00 88.50 105 VAL A CA 1
ATOM 708 C C . VAL A 1 105 ? 11.092 -0.383 -5.410 1.00 88.50 105 VAL A C 1
ATOM 710 O O . VAL A 1 105 ? 11.090 -0.266 -4.185 1.00 88.50 105 VAL A O 1
ATOM 713 N N . ARG A 1 106 ? 11.312 0.665 -6.215 1.00 89.38 106 ARG A N 1
ATOM 714 C CA . ARG A 1 106 ? 11.517 2.027 -5.698 1.00 89.38 106 ARG A CA 1
ATOM 715 C C . ARG A 1 106 ? 10.310 2.500 -4.886 1.00 89.38 106 ARG A C 1
ATOM 717 O O . ARG A 1 106 ? 10.490 2.993 -3.773 1.00 89.38 106 ARG A O 1
ATOM 724 N N . ASN A 1 107 ? 9.106 2.304 -5.414 1.00 89.31 107 ASN A N 1
ATOM 725 C CA . ASN A 1 107 ? 7.871 2.688 -4.735 1.00 89.31 107 ASN A CA 1
ATOM 726 C C . ASN A 1 107 ? 7.646 1.865 -3.455 1.00 89.31 107 ASN A C 1
ATOM 728 O O . ASN A 1 107 ? 7.247 2.421 -2.438 1.00 89.31 107 ASN A O 1
ATOM 732 N N . LEU A 1 108 ? 7.988 0.573 -3.447 1.00 88.19 108 LEU A N 1
ATOM 733 C CA . LEU A 1 108 ? 7.959 -0.269 -2.244 1.00 88.19 108 LEU A CA 1
ATOM 734 C C . LEU A 1 108 ? 8.972 0.181 -1.178 1.00 88.19 108 LEU A C 1
ATOM 736 O O . LEU A 1 108 ? 8.679 0.129 0.014 1.00 88.19 108 LEU A O 1
ATOM 740 N N . MET A 1 109 ? 10.151 0.659 -1.576 1.00 88.19 109 MET A N 1
ATOM 741 C CA . MET A 1 109 ? 11.137 1.210 -0.637 1.00 88.19 109 MET A CA 1
ATOM 742 C C . MET A 1 109 ? 10.659 2.531 -0.019 1.00 88.19 109 MET A C 1
ATOM 744 O O . MET A 1 109 ? 10.852 2.765 1.176 1.00 88.19 109 MET A O 1
ATOM 748 N N . ALA A 1 110 ? 10.017 3.391 -0.815 1.00 86.69 110 ALA A N 1
ATOM 749 C CA . ALA A 1 110 ? 9.385 4.612 -0.318 1.00 86.69 110 ALA A CA 1
ATOM 750 C C . ALA A 1 110 ? 8.225 4.284 0.638 1.00 86.69 110 ALA A C 1
ATOM 752 O O . ALA A 1 110 ? 8.151 4.821 1.745 1.00 86.69 110 ALA A O 1
ATOM 753 N N . LEU A 1 111 ? 7.410 3.292 0.270 1.00 86.75 111 LEU A N 1
ATOM 754 C CA . LEU A 1 111 ? 6.352 2.741 1.104 1.00 86.75 111 LEU A CA 1
ATOM 755 C C . LEU A 1 111 ? 6.884 2.257 2.454 1.00 86.75 111 LEU A C 1
ATOM 757 O O . LEU A 1 111 ? 6.333 2.611 3.490 1.00 86.75 111 LEU A O 1
ATOM 761 N N . GLN A 1 112 ? 7.966 1.478 2.465 1.00 87.94 112 GLN A N 1
ATOM 762 C CA . GLN A 1 112 ? 8.552 0.956 3.697 1.00 87.94 112 GLN A CA 1
ATOM 763 C C . GLN A 1 112 ? 8.957 2.080 4.660 1.00 87.94 112 GLN A C 1
ATOM 765 O O . GLN A 1 112 ? 8.761 1.950 5.869 1.00 87.94 112 GLN A O 1
ATOM 770 N N . ARG A 1 113 ? 9.466 3.205 4.138 1.00 85.75 113 ARG A N 1
ATOM 771 C CA . ARG A 1 113 ? 9.758 4.396 4.949 1.00 85.75 113 ARG A CA 1
ATOM 772 C C . ARG A 1 113 ? 8.483 5.027 5.503 1.00 85.75 113 ARG A C 1
ATOM 774 O O . ARG A 1 113 ? 8.426 5.295 6.694 1.00 85.75 113 ARG A O 1
ATOM 781 N N . ALA A 1 114 ? 7.454 5.199 4.675 1.00 82.88 114 ALA A N 1
ATOM 782 C CA . ALA A 1 114 ? 6.180 5.775 5.109 1.00 82.88 114 ALA A CA 1
ATOM 783 C C . ALA A 1 114 ? 5.451 4.902 6.150 1.00 82.88 114 ALA A C 1
ATOM 785 O O . ALA A 1 114 ? 4.789 5.411 7.053 1.00 82.88 114 ALA A O 1
ATOM 786 N N . VAL A 1 115 ? 5.575 3.577 6.047 1.00 85.38 115 VAL A N 1
ATOM 787 C CA . VAL A 1 115 ? 4.961 2.632 6.989 1.00 85.38 115 VAL A CA 1
ATOM 788 C C . VAL A 1 115 ? 5.733 2.533 8.301 1.00 85.38 115 VAL A C 1
ATOM 790 O O . VAL A 1 115 ? 5.114 2.258 9.327 1.00 85.38 115 VAL A O 1
ATOM 793 N N . ALA A 1 116 ? 7.039 2.818 8.314 1.00 82.31 116 ALA A N 1
ATOM 794 C CA . ALA A 1 116 ? 7.820 2.853 9.552 1.00 82.31 116 ALA A CA 1
ATOM 795 C C . ALA A 1 116 ? 7.222 3.824 10.590 1.00 82.31 116 ALA A C 1
ATOM 797 O O . ALA A 1 116 ? 7.238 3.537 11.788 1.00 82.31 116 ALA A O 1
ATOM 798 N N . ASP A 1 117 ? 6.611 4.916 10.125 1.00 78.62 117 ASP A N 1
ATOM 799 C CA . ASP A 1 117 ? 5.944 5.901 10.979 1.00 78.62 117 ASP A CA 1
ATOM 800 C C . ASP A 1 117 ? 4.526 5.470 11.402 1.00 78.62 117 ASP A C 1
ATOM 802 O O . ASP A 1 117 ? 3.975 5.961 12.394 1.00 78.62 117 ASP A O 1
ATOM 806 N N . LYS A 1 118 ? 3.921 4.508 10.694 1.00 81.56 118 LYS A N 1
ATOM 807 C CA . LYS A 1 118 ? 2.540 4.070 10.908 1.00 81.56 118 LYS A CA 1
ATOM 808 C C . LYS A 1 118 ? 2.478 2.787 11.734 1.00 81.56 118 LYS A C 1
ATOM 810 O O . LYS A 1 118 ? 2.459 1.667 11.222 1.00 81.56 118 LYS A O 1
ATOM 815 N N . ARG A 1 119 ? 2.377 2.955 13.055 1.00 78.62 119 ARG A N 1
ATOM 816 C CA . ARG A 1 119 ? 2.265 1.833 14.001 1.00 78.62 119 ARG A CA 1
ATOM 817 C C . ARG A 1 119 ? 1.059 0.942 13.685 1.00 78.62 119 ARG A C 1
ATOM 819 O O . ARG A 1 119 ? -0.078 1.403 13.680 1.00 78.62 119 ARG A O 1
ATOM 826 N N . GLY A 1 120 ? 1.317 -0.352 13.499 1.00 82.19 120 GLY A N 1
ATOM 827 C CA . GLY A 1 120 ? 0.287 -1.388 13.368 1.00 82.19 120 GLY A CA 1
ATOM 828 C C . GLY A 1 120 ? -0.128 -1.735 11.937 1.00 82.19 120 GLY A C 1
ATOM 829 O O . GLY A 1 120 ? -0.871 -2.699 11.767 1.00 82.19 120 GLY A O 1
ATOM 830 N N . LEU A 1 121 ? 0.366 -1.019 10.922 1.00 88.75 121 LEU A N 1
ATOM 831 C CA . LEU A 1 121 ? 0.177 -1.413 9.527 1.00 88.75 121 LEU A CA 1
ATOM 832 C C . LEU A 1 121 ? 1.166 -2.528 9.164 1.00 88.75 121 LEU A C 1
ATOM 834 O O . LEU A 1 121 ? 2.378 -2.365 9.289 1.00 88.75 121 LEU A O 1
ATOM 838 N N . ARG A 1 122 ? 0.643 -3.663 8.701 1.00 90.19 122 ARG A N 1
ATOM 839 C CA . ARG A 1 122 ? 1.430 -4.771 8.155 1.00 90.19 122 ARG A CA 1
ATOM 840 C C . ARG A 1 122 ? 1.525 -4.631 6.646 1.00 90.19 122 ARG A C 1
ATOM 842 O O . ARG A 1 122 ? 0.497 -4.473 5.990 1.00 90.19 122 ARG A O 1
ATOM 849 N N . VAL A 1 123 ? 2.744 -4.700 6.122 1.00 89.81 123 VAL A N 1
ATOM 850 C CA . VAL A 1 123 ? 3.000 -4.729 4.682 1.00 89.81 123 VAL A CA 1
ATOM 851 C C . VAL A 1 123 ? 3.456 -6.126 4.307 1.00 89.81 123 VAL A C 1
ATOM 853 O O . VAL A 1 123 ? 4.509 -6.564 4.763 1.00 89.81 123 VAL A O 1
ATOM 856 N N . ASP A 1 124 ? 2.663 -6.799 3.483 1.00 90.75 124 ASP A N 1
ATOM 857 C CA . ASP A 1 124 ? 3.003 -8.098 2.917 1.00 90.75 124 ASP A CA 1
ATOM 858 C C . ASP A 1 124 ? 3.375 -7.899 1.445 1.00 90.75 124 ASP A C 1
ATOM 860 O O . ASP A 1 124 ? 2.621 -7.303 0.678 1.00 90.75 124 ASP A O 1
ATOM 864 N N . VAL A 1 125 ? 4.531 -8.398 1.024 1.00 86.94 125 VAL A N 1
ATOM 865 C CA . VAL A 1 125 ? 4.886 -8.468 -0.397 1.00 86.94 125 VAL A CA 1
ATOM 866 C C . VAL A 1 125 ? 4.949 -9.941 -0.755 1.00 86.94 125 VAL A C 1
ATOM 868 O O . VAL A 1 125 ? 5.730 -10.692 -0.177 1.00 86.94 125 VAL A O 1
ATOM 871 N N . THR A 1 126 ? 4.080 -10.360 -1.665 1.00 83.56 126 THR A N 1
ATOM 872 C CA . THR A 1 126 ? 3.962 -11.750 -2.108 1.00 83.56 126 THR A CA 1
ATOM 873 C C . THR A 1 126 ? 4.238 -11.831 -3.599 1.00 83.56 126 THR A C 1
ATOM 875 O O . THR A 1 126 ? 3.552 -11.175 -4.381 1.00 83.56 126 THR A O 1
ATOM 878 N N . GLY A 1 127 ? 5.227 -12.645 -3.956 1.00 65.94 127 GLY A N 1
ATOM 879 C CA . GLY A 1 127 ? 5.622 -12.951 -5.324 1.00 65.94 127 GLY A CA 1
ATOM 880 C C . GLY A 1 127 ? 6.689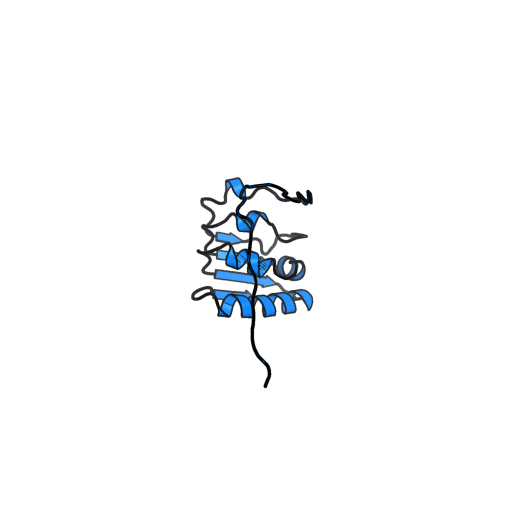 -14.033 -5.325 1.00 65.94 127 GLY A C 1
ATOM 881 O O . GLY A 1 127 ? 7.655 -13.913 -4.570 1.00 65.94 127 GLY A O 1
ATOM 882 N N . PHE A 1 128 ? 6.471 -15.101 -6.088 1.00 41.97 128 PHE A N 1
ATOM 883 C CA . PHE A 1 128 ? 7.367 -16.252 -6.211 1.00 41.97 128 PHE A CA 1
ATOM 884 C C . PHE A 1 128 ? 7.501 -16.653 -7.673 1.00 41.97 128 PHE A C 1
ATOM 886 O O . PHE A 1 128 ? 6.444 -16.763 -8.331 1.00 41.97 128 PHE A O 1
#